Protein AF-A0A7Y6YIQ7-F1 (afdb_monomer_lite)

pLDDT: mean 90.59, std 9.63, range [43.91, 98.5]

Foldseek 3Di:
DDDPVRVVVVVVVVVVVVVLVVLLVVLVVLLVVLLVLLVVLQVQLVVLQVPDDPPDDPVSNVVSNVSSVVSNVRSVVSNVSSVVSVVSNVVSVVVVVVVVVD

Sequence (102 aa):
MMTFSEYCERELVLKQGVIRASALSSFASQARMYGDKSKQAFQNGMQVLEKRRSTDDIEVRLQRIEDSIDAILRGLAHQRDQIGSNVALNFVGHSLSNKKQN

Secondary structure (DSSP, 8-state):
---HHHHHHHHHHHHHHHHHHHHHHHHHHHHHHHHHHHHHHHHHHHHHHHT--TT--HHHHHHHHHHHHHHHHHHHHHHHHHHHHHHHHHHHHHHHHHTS--

Radius of gyration: 23.47 Å; chains: 1; bounding box: 48×23×73 Å

Structure (mmCIF, N/CA/C/O backbone):
data_AF-A0A7Y6YIQ7-F1
#
_entry.id   AF-A0A7Y6YIQ7-F1
#
loop_
_atom_site.group_PDB
_atom_site.id
_atom_site.type_symbol
_atom_site.label_atom_id
_atom_site.label_alt_id
_atom_site.label_comp_id
_atom_site.label_asym_id
_atom_site.label_entity_id
_atom_site.label_seq_id
_atom_site.pdbx_PDB_ins_code
_atom_site.Cartn_x
_atom_site.Cartn_y
_atom_site.Cartn_z
_atom_site.occupancy
_atom_site.B_iso_or_equiv
_atom_site.auth_seq_id
_atom_site.auth_comp_id
_atom_site.auth_asym_id
_atom_site.auth_atom_id
_atom_site.pdbx_PDB_model_num
ATOM 1 N N . MET A 1 1 ? 24.062 16.579 -44.495 1.00 77.50 1 MET A N 1
ATOM 2 C CA . MET A 1 1 ? 22.881 15.716 -44.715 1.00 77.50 1 MET A CA 1
ATOM 3 C C . MET A 1 1 ? 23.120 14.460 -43.895 1.00 77.50 1 MET A C 1
ATOM 5 O O . MET A 1 1 ? 24.235 13.966 -43.952 1.00 77.50 1 MET A O 1
ATOM 9 N N . MET A 1 2 ? 22.163 14.030 -43.076 1.00 87.12 2 MET A N 1
ATOM 10 C CA . MET A 1 2 ? 22.323 12.838 -42.231 1.00 87.12 2 MET A CA 1
ATOM 11 C C . MET A 1 2 ? 22.129 11.575 -43.080 1.00 87.12 2 MET A C 1
ATOM 13 O O . MET A 1 2 ? 21.284 11.570 -43.977 1.00 87.12 2 MET A O 1
ATOM 17 N N . THR A 1 3 ? 22.908 10.528 -42.821 1.00 94.44 3 THR A N 1
ATOM 18 C CA . THR A 1 3 ? 22.752 9.224 -43.475 1.00 94.44 3 THR A CA 1
ATOM 19 C C . THR A 1 3 ? 21.518 8.490 -42.944 1.00 94.44 3 THR A C 1
ATOM 21 O O . THR A 1 3 ? 21.023 8.766 -41.851 1.00 94.44 3 THR A O 1
ATOM 24 N N . PHE A 1 4 ? 21.018 7.513 -43.703 1.00 89.25 4 PHE A N 1
ATOM 25 C CA . PHE A 1 4 ? 19.906 6.672 -43.251 1.00 89.25 4 PHE A CA 1
ATOM 26 C C . PHE A 1 4 ? 20.233 5.919 -41.947 1.00 89.25 4 PHE A C 1
ATOM 28 O O . PHE A 1 4 ? 19.376 5.804 -41.076 1.00 89.25 4 PHE A O 1
ATOM 35 N N . SER A 1 5 ? 21.486 5.481 -41.773 1.00 90.19 5 SER A N 1
ATOM 36 C CA . SER A 1 5 ? 21.944 4.817 -40.544 1.00 90.19 5 SER A CA 1
ATOM 37 C C . SER A 1 5 ? 21.858 5.743 -39.330 1.00 90.19 5 SER A C 1
ATOM 39 O O . SER A 1 5 ? 21.254 5.390 -38.320 1.00 90.19 5 SER A O 1
ATOM 41 N N . GLU A 1 6 ? 22.390 6.962 -39.450 1.00 89.69 6 GLU A N 1
ATOM 42 C CA . GLU A 1 6 ? 22.339 7.975 -38.387 1.00 89.69 6 GLU A CA 1
ATOM 43 C C . GLU A 1 6 ? 20.893 8.379 -38.047 1.00 89.69 6 GLU A C 1
ATOM 45 O O . GLU A 1 6 ? 20.563 8.620 -36.884 1.00 89.69 6 GLU A O 1
ATOM 50 N N . TYR A 1 7 ? 20.000 8.412 -39.044 1.00 88.88 7 TYR A N 1
ATOM 51 C CA . TYR A 1 7 ? 18.571 8.637 -38.821 1.00 88.88 7 TYR A CA 1
ATOM 52 C C . TYR A 1 7 ? 17.941 7.509 -37.987 1.00 88.88 7 TYR A C 1
ATOM 54 O O . TYR A 1 7 ? 17.264 7.786 -36.993 1.00 88.88 7 TYR A O 1
ATOM 62 N N . CYS A 1 8 ? 18.197 6.244 -38.339 1.00 88.56 8 CYS A N 1
ATOM 63 C CA . CYS A 1 8 ? 17.693 5.092 -37.588 1.00 88.56 8 CYS A CA 1
ATOM 64 C C . CYS A 1 8 ? 18.211 5.060 -36.141 1.00 88.56 8 CYS A C 1
ATOM 66 O O . CYS A 1 8 ? 17.440 4.786 -35.218 1.00 88.56 8 CYS A O 1
ATOM 68 N N . GLU A 1 9 ? 19.490 5.373 -35.919 1.00 88.25 9 GLU A N 1
ATOM 69 C CA . GLU A 1 9 ? 20.073 5.458 -34.575 1.00 88.25 9 GLU A CA 1
ATOM 70 C C . GLU A 1 9 ? 19.420 6.562 -33.740 1.00 88.25 9 GLU A C 1
ATOM 72 O O . GLU A 1 9 ? 19.037 6.336 -32.586 1.00 88.25 9 GLU A O 1
ATOM 77 N N . ARG A 1 10 ? 19.219 7.744 -34.332 1.00 85.94 10 ARG A N 1
ATOM 78 C CA . ARG A 1 10 ? 18.550 8.869 -33.672 1.00 85.94 10 ARG A CA 1
ATOM 79 C C . ARG A 1 10 ? 17.120 8.520 -33.263 1.00 85.94 10 ARG A C 1
ATOM 81 O O . ARG A 1 10 ? 16.741 8.778 -32.118 1.00 85.94 10 ARG A O 1
ATOM 88 N N . GLU A 1 11 ? 16.343 7.913 -34.157 1.00 87.56 11 GLU A N 1
ATOM 89 C CA . GLU A 1 11 ? 14.975 7.461 -33.865 1.00 87.56 11 GLU A CA 1
ATOM 90 C C . GLU A 1 11 ? 14.945 6.439 -32.721 1.00 87.56 11 GLU A C 1
ATOM 92 O O . GLU A 1 11 ? 14.115 6.521 -31.811 1.00 87.56 11 GLU A O 1
ATOM 97 N N . LEU A 1 12 ? 15.899 5.506 -32.699 1.00 81.81 12 LEU A N 1
ATOM 98 C CA . LEU A 1 12 ? 16.004 4.501 -31.645 1.00 81.81 12 LEU A CA 1
ATOM 99 C C . LEU A 1 12 ? 16.338 5.126 -30.281 1.00 81.81 12 LEU A C 1
ATOM 101 O O . LEU A 1 12 ? 15.756 4.740 -29.261 1.00 81.81 12 LEU A O 1
ATOM 105 N N . VAL A 1 13 ? 17.223 6.127 -30.242 1.00 84.38 13 VAL A N 1
ATOM 106 C CA . VAL A 1 13 ? 17.526 6.884 -29.017 1.00 84.38 13 VAL A CA 1
ATOM 107 C C . VAL A 1 13 ? 16.301 7.652 -28.523 1.00 84.38 13 VAL A C 1
ATOM 109 O O . VAL A 1 13 ? 15.994 7.577 -27.329 1.00 84.38 13 VAL A O 1
ATOM 112 N N . LEU A 1 14 ? 15.585 8.338 -29.417 1.00 83.81 14 LEU A N 1
ATOM 113 C CA . LEU A 1 14 ? 14.375 9.092 -29.081 1.00 83.81 14 LEU A CA 1
ATOM 114 C C . LEU A 1 14 ? 13.284 8.174 -28.523 1.00 83.81 14 LEU A C 1
ATOM 116 O O . LEU A 1 14 ? 12.760 8.433 -27.437 1.00 83.81 14 LEU A O 1
ATOM 120 N N . LYS A 1 15 ? 13.010 7.050 -29.195 1.00 84.31 15 LYS A N 1
ATOM 121 C CA . LYS A 1 15 ? 12.025 6.057 -28.745 1.00 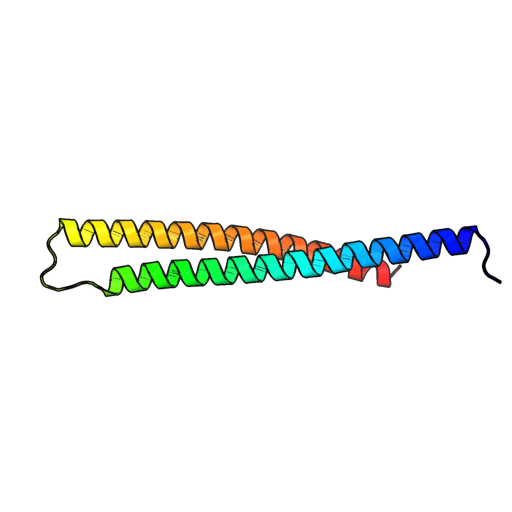84.31 15 LYS A CA 1
ATOM 122 C C . LYS A 1 15 ? 12.364 5.508 -27.359 1.00 84.31 15 LYS A C 1
ATOM 124 O O . LYS A 1 15 ? 11.491 5.422 -26.497 1.00 84.31 15 LYS A O 1
ATOM 129 N N . GLN A 1 16 ? 13.633 5.183 -27.105 1.00 82.12 16 GLN A N 1
ATOM 130 C CA . GLN A 1 16 ? 14.074 4.747 -25.777 1.00 82.12 16 GLN A CA 1
ATOM 131 C C . GLN A 1 16 ? 13.923 5.846 -24.715 1.00 82.12 16 GLN A C 1
ATOM 133 O O . GLN A 1 16 ? 13.572 5.540 -23.576 1.00 82.12 16 GLN A O 1
ATOM 138 N N . GLY A 1 17 ? 14.178 7.109 -25.068 1.00 83.69 17 GLY A N 1
ATOM 139 C CA . GLY A 1 17 ? 13.975 8.256 -24.182 1.00 83.69 17 GLY A CA 1
ATOM 140 C C . GLY A 1 17 ? 12.515 8.410 -23.757 1.00 83.69 17 GLY A C 1
ATOM 141 O O . GLY A 1 17 ? 12.239 8.526 -22.564 1.00 83.69 17 GLY A O 1
ATOM 142 N N . VAL A 1 18 ? 11.584 8.315 -24.713 1.00 85.75 18 VAL A N 1
ATOM 143 C CA . VAL A 1 18 ? 10.136 8.365 -24.449 1.00 85.75 18 VAL A CA 1
ATOM 144 C C . VAL A 1 18 ? 9.706 7.231 -23.518 1.00 85.75 18 VAL A C 1
ATOM 146 O O . VAL A 1 18 ? 9.062 7.499 -22.507 1.00 85.75 18 VAL A O 1
ATOM 149 N N . ILE A 1 19 ? 10.128 5.989 -23.793 1.00 85.44 19 ILE A N 1
ATOM 150 C CA . ILE A 1 19 ? 9.777 4.814 -22.971 1.00 85.44 19 ILE A CA 1
ATOM 151 C C . ILE A 1 19 ? 10.259 4.975 -21.521 1.00 85.44 19 ILE A C 1
ATOM 153 O O . ILE A 1 19 ? 9.538 4.657 -20.573 1.00 85.44 19 ILE A O 1
ATOM 157 N N . ARG A 1 20 ? 11.478 5.484 -21.317 1.00 84.88 20 ARG A N 1
ATOM 158 C CA . ARG A 1 20 ? 12.020 5.692 -19.966 1.00 84.88 20 ARG A CA 1
ATOM 159 C C . ARG A 1 20 ? 11.331 6.842 -19.241 1.00 84.88 20 ARG A C 1
ATOM 161 O O . ARG A 1 20 ? 11.047 6.713 -18.056 1.00 84.88 20 ARG A O 1
ATOM 168 N N . ALA A 1 21 ? 11.038 7.943 -19.932 1.00 87.50 21 ALA A N 1
ATOM 169 C CA . ALA A 1 21 ? 10.307 9.066 -19.351 1.00 87.5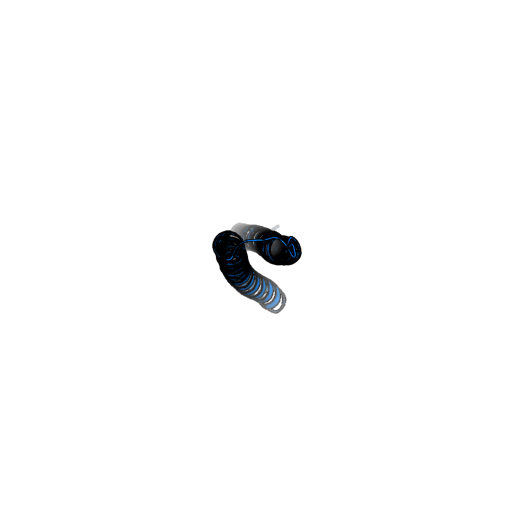0 21 ALA A CA 1
ATOM 170 C C . ALA A 1 21 ? 8.887 8.656 -18.925 1.00 87.50 21 ALA A C 1
ATOM 172 O O . ALA A 1 21 ? 8.458 8.984 -17.817 1.00 87.50 21 ALA A O 1
ATOM 173 N N . SER A 1 22 ? 8.185 7.872 -19.753 1.00 87.31 22 SER A N 1
ATOM 174 C CA . SER A 1 22 ? 6.866 7.341 -19.398 1.00 87.31 22 SER A CA 1
ATOM 175 C C . SER A 1 22 ? 6.936 6.362 -18.226 1.00 87.31 22 SER A C 1
ATOM 177 O O . SER A 1 22 ? 6.088 6.421 -17.338 1.00 87.31 22 SER A O 1
ATOM 179 N N . ALA A 1 23 ? 7.960 5.502 -18.174 1.00 89.44 23 ALA A N 1
ATOM 180 C CA . ALA A 1 23 ? 8.171 4.594 -17.048 1.00 89.44 23 ALA A CA 1
ATOM 181 C C . ALA A 1 23 ? 8.451 5.364 -15.745 1.00 89.44 23 ALA A C 1
ATOM 183 O O . ALA A 1 23 ? 7.836 5.076 -14.722 1.00 89.44 23 ALA A O 1
ATOM 184 N N . LEU A 1 24 ? 9.305 6.394 -15.794 1.00 89.69 24 LEU A N 1
ATOM 185 C CA . LEU A 1 24 ? 9.605 7.257 -14.650 1.00 89.69 24 LEU A CA 1
ATOM 186 C C . LEU A 1 24 ? 8.337 7.927 -14.107 1.00 89.69 24 LEU A C 1
ATOM 188 O O . LEU A 1 24 ? 8.068 7.863 -12.910 1.00 89.69 24 LEU A O 1
ATOM 192 N N . SER A 1 25 ? 7.541 8.533 -14.991 1.00 90.31 25 SER A N 1
ATOM 193 C CA . SER A 1 25 ? 6.282 9.180 -14.613 1.00 90.31 25 SER A CA 1
ATOM 194 C C . SER A 1 25 ? 5.277 8.183 -14.024 1.00 90.31 25 SER A C 1
ATOM 196 O O . SER A 1 25 ? 4.656 8.468 -13.000 1.00 90.31 25 SER A O 1
ATOM 198 N N . SER A 1 26 ? 5.171 6.990 -14.616 1.00 92.69 26 SER A N 1
ATOM 199 C CA . SER A 1 26 ? 4.253 5.943 -14.155 1.00 92.69 26 SER A CA 1
ATOM 200 C C . SER A 1 26 ? 4.619 5.446 -12.758 1.00 92.69 26 SER A C 1
ATOM 202 O O . SER A 1 26 ? 3.768 5.437 -11.871 1.00 92.69 26 SER A O 1
ATOM 204 N N . PHE A 1 27 ? 5.890 5.105 -12.522 1.00 92.56 27 PHE A N 1
ATOM 205 C CA . PHE A 1 27 ? 6.340 4.645 -11.208 1.00 92.56 27 PHE A CA 1
ATOM 206 C C . PHE A 1 27 ? 6.288 5.753 -10.152 1.00 92.56 27 PHE A C 1
ATOM 208 O O . PHE A 1 27 ? 5.937 5.475 -9.008 1.00 92.56 27 PHE A O 1
ATOM 215 N N . ALA A 1 28 ? 6.539 7.014 -10.525 1.00 92.62 28 ALA A N 1
ATOM 216 C CA . ALA A 1 28 ? 6.352 8.155 -9.626 1.00 92.62 28 ALA A CA 1
ATOM 217 C C . ALA A 1 28 ? 4.884 8.301 -9.198 1.00 92.62 28 ALA A C 1
ATOM 219 O O . ALA A 1 28 ? 4.585 8.473 -8.014 1.00 92.62 28 ALA A O 1
ATOM 220 N N . SER A 1 29 ? 3.964 8.205 -10.162 1.00 96.19 29 SER A N 1
ATOM 221 C CA . SER A 1 29 ? 2.524 8.267 -9.914 1.00 96.19 29 SER A CA 1
ATOM 222 C C . SER A 1 29 ? 2.059 7.112 -9.024 1.00 96.19 29 SER A C 1
ATOM 224 O O . SER A 1 29 ? 1.366 7.345 -8.034 1.00 96.19 29 SER A O 1
ATOM 226 N N . GLN A 1 30 ? 2.506 5.886 -9.310 1.00 96.25 30 GLN A N 1
ATOM 227 C CA . GLN A 1 30 ? 2.200 4.708 -8.500 1.00 96.25 30 GLN A CA 1
ATOM 228 C C . GLN A 1 30 ? 2.743 4.840 -7.075 1.00 96.25 30 GLN A C 1
ATOM 230 O O . GLN A 1 30 ? 1.984 4.659 -6.125 1.00 96.25 30 GLN A O 1
ATOM 235 N N . ALA A 1 31 ? 4.011 5.225 -6.906 1.00 94.06 31 ALA A N 1
ATOM 236 C CA . ALA A 1 31 ? 4.614 5.419 -5.590 1.00 94.06 31 ALA A CA 1
ATOM 237 C C . ALA A 1 31 ? 3.827 6.434 -4.752 1.00 94.06 31 ALA A C 1
ATOM 239 O O . ALA A 1 31 ? 3.555 6.195 -3.574 1.00 94.06 31 ALA A O 1
ATOM 240 N N . ARG A 1 32 ? 3.403 7.544 -5.368 1.00 96.81 32 ARG A N 1
ATOM 241 C CA . ARG A 1 32 ? 2.559 8.537 -4.702 1.00 96.81 32 ARG A CA 1
ATOM 242 C C . ARG A 1 32 ? 1.194 7.961 -4.331 1.00 96.81 32 ARG A C 1
ATOM 244 O O . ARG A 1 32 ? 0.814 8.032 -3.169 1.00 96.81 32 ARG A O 1
ATOM 251 N N . MET A 1 33 ? 0.491 7.358 -5.289 1.00 98.19 33 MET A N 1
ATOM 252 C CA . MET A 1 33 ? -0.837 6.777 -5.072 1.00 98.19 33 MET A CA 1
ATOM 253 C C . MET A 1 33 ? -0.824 5.748 -3.935 1.00 98.19 33 MET A C 1
ATOM 255 O O . MET A 1 33 ? -1.695 5.773 -3.069 1.00 98.19 33 MET A O 1
ATOM 259 N N . TYR A 1 34 ? 0.147 4.834 -3.931 1.00 98.25 34 TYR A N 1
ATOM 260 C CA . TYR A 1 34 ? 0.266 3.819 -2.889 1.00 98.25 34 TYR A CA 1
ATOM 261 C C . TYR A 1 34 ? 0.647 4.426 -1.534 1.00 98.25 34 TYR A C 1
ATOM 263 O O . TYR A 1 34 ? 0.092 4.016 -0.517 1.00 98.25 34 TYR A O 1
ATOM 271 N N . GLY A 1 35 ? 1.503 5.451 -1.512 1.00 97.81 35 GLY A N 1
ATOM 272 C CA . GLY A 1 35 ? 1.792 6.210 -0.294 1.00 97.81 35 GLY A CA 1
ATOM 273 C C . GLY A 1 35 ? 0.552 6.894 0.288 1.00 97.81 35 GLY A C 1
ATOM 274 O O . GLY A 1 35 ? 0.294 6.786 1.486 1.00 97.81 35 GLY A O 1
ATOM 275 N N . ASP A 1 36 ? -0.261 7.530 -0.559 1.00 98.44 36 ASP A N 1
ATOM 276 C CA . ASP A 1 36 ? -1.507 8.186 -0.148 1.00 98.44 36 ASP A CA 1
ATOM 277 C C . ASP A 1 36 ? -2.525 7.166 0.392 1.00 98.44 36 ASP A C 1
ATOM 279 O O . ASP A 1 36 ? -3.106 7.378 1.459 1.00 98.44 36 ASP A O 1
ATOM 283 N N . LYS A 1 37 ? -2.684 6.014 -0.279 1.00 98.38 37 LYS A N 1
ATOM 284 C CA . LYS A 1 37 ? -3.536 4.909 0.199 1.00 98.38 37 LYS A CA 1
ATOM 285 C C . LYS A 1 37 ? -3.048 4.333 1.528 1.00 98.38 37 LYS A C 1
ATOM 287 O O . LYS A 1 37 ? -3.859 4.064 2.410 1.00 98.38 37 LYS A O 1
ATOM 292 N N . SER A 1 38 ? -1.735 4.162 1.683 1.00 98.25 38 SER A N 1
ATOM 293 C CA . SER A 1 38 ? -1.127 3.684 2.926 1.00 98.25 38 SER A CA 1
ATOM 294 C C . SER A 1 38 ? -1.432 4.638 4.080 1.00 98.25 38 SER A C 1
ATOM 296 O O . SER A 1 38 ? -1.976 4.226 5.106 1.00 98.25 38 SER A O 1
ATOM 298 N N . LYS A 1 39 ? -1.197 5.939 3.870 1.00 98.44 39 LYS A N 1
ATOM 299 C CA . LYS A 1 39 ? -1.510 6.988 4.845 1.00 98.44 39 LYS A CA 1
ATOM 300 C C . LYS A 1 39 ? -2.990 6.990 5.222 1.00 98.44 39 LYS A C 1
ATOM 302 O O . LYS A 1 39 ? -3.307 7.048 6.407 1.00 98.44 39 LYS A O 1
ATOM 307 N N . GLN A 1 40 ? -3.885 6.912 4.238 1.00 98.38 40 GLN A N 1
ATOM 308 C CA . GLN A 1 40 ? -5.326 6.880 4.480 1.00 98.38 40 GLN A CA 1
ATOM 309 C C . GLN A 1 40 ? -5.730 5.660 5.318 1.00 98.38 40 GLN A C 1
ATOM 311 O O . GLN A 1 40 ? -6.492 5.798 6.271 1.00 98.38 40 GLN A O 1
ATOM 316 N N . ALA A 1 41 ? -5.201 4.476 5.002 1.00 98.25 41 ALA A N 1
ATOM 317 C CA . ALA A 1 41 ? -5.489 3.258 5.751 1.00 98.25 41 ALA A CA 1
ATOM 318 C C . ALA A 1 41 ? -5.026 3.364 7.215 1.00 98.25 41 ALA A C 1
ATOM 320 O O . ALA A 1 41 ? -5.799 3.060 8.123 1.00 98.25 41 ALA A O 1
ATOM 321 N N . PHE A 1 42 ? -3.823 3.892 7.465 1.00 98.12 42 PHE A N 1
ATOM 322 C CA . PHE A 1 42 ? -3.349 4.131 8.832 1.00 98.12 42 PHE A CA 1
ATOM 323 C C . PHE A 1 42 ? -4.212 5.145 9.585 1.00 98.12 42 PHE A C 1
ATOM 325 O O . PHE A 1 42 ? -4.579 4.902 10.733 1.00 98.12 42 PHE A O 1
ATOM 332 N N . GLN A 1 43 ? -4.594 6.249 8.938 1.00 97.88 43 GLN A N 1
ATOM 333 C CA . GLN A 1 43 ? -5.486 7.243 9.538 1.00 97.88 43 GLN A CA 1
ATOM 334 C C . GLN A 1 43 ? -6.850 6.644 9.890 1.00 97.88 43 GLN A C 1
ATOM 336 O O . GLN A 1 43 ? -7.361 6.903 10.976 1.00 97.88 43 GLN A O 1
ATOM 341 N N . ASN A 1 44 ? -7.412 5.804 9.019 1.00 96.12 44 ASN A N 1
ATOM 342 C CA . ASN A 1 44 ? -8.658 5.098 9.299 1.00 96.12 44 ASN A CA 1
ATOM 343 C C . ASN A 1 44 ? -8.507 4.174 10.515 1.00 96.12 44 ASN A C 1
ATOM 345 O O . ASN A 1 44 ? -9.342 4.220 11.414 1.00 96.12 44 ASN A O 1
ATOM 349 N N . GLY A 1 45 ? -7.426 3.389 10.583 1.00 95.56 45 GLY A N 1
ATOM 350 C CA . GLY A 1 45 ? -7.148 2.508 11.722 1.00 95.56 45 GLY A CA 1
ATOM 351 C C . GLY A 1 45 ? -7.000 3.266 13.045 1.00 95.56 45 GLY A C 1
ATOM 352 O O . GLY A 1 45 ? -7.528 2.822 14.067 1.00 95.56 45 GLY A O 1
ATOM 353 N N . MET A 1 46 ? -6.350 4.435 13.025 1.00 95.94 46 MET A N 1
ATOM 354 C CA . MET A 1 46 ? -6.238 5.323 14.189 1.00 95.94 46 MET A CA 1
ATOM 355 C C . MET A 1 46 ? -7.596 5.894 14.601 1.00 95.94 46 MET A C 1
ATOM 357 O O . MET A 1 46 ? -7.978 5.770 15.760 1.00 95.94 46 MET A O 1
ATOM 361 N N . GLN A 1 47 ? -8.362 6.446 13.656 1.00 95.81 47 GLN A N 1
ATOM 362 C CA . GLN A 1 47 ? -9.695 6.991 13.932 1.00 95.81 47 GLN A CA 1
ATOM 363 C C . GLN A 1 47 ? -10.640 5.932 14.499 1.00 95.81 47 GLN A C 1
ATOM 365 O O . GLN A 1 47 ? -11.454 6.223 15.373 1.00 95.81 47 GLN A O 1
ATOM 370 N N . VAL A 1 48 ? -10.553 4.700 13.995 1.00 94.12 48 VAL A N 1
ATOM 371 C CA . VAL A 1 48 ? -11.318 3.568 14.514 1.00 94.12 48 VAL A CA 1
ATOM 372 C C . VAL A 1 48 ? -10.971 3.343 15.983 1.00 94.12 48 VAL A C 1
ATOM 374 O O . VAL A 1 48 ? -11.894 3.339 16.790 1.00 94.12 48 VAL A O 1
ATOM 377 N N . LEU A 1 49 ? -9.687 3.272 16.361 1.00 92.44 49 LEU A N 1
ATOM 378 C CA . LEU A 1 49 ? -9.260 3.133 17.765 1.00 92.44 49 LEU A CA 1
ATOM 379 C C . LEU A 1 49 ? -9.682 4.312 18.652 1.00 92.44 49 LEU A C 1
ATOM 381 O O . LEU A 1 49 ? -10.115 4.101 19.787 1.00 92.44 49 LEU A O 1
ATOM 385 N N . GLU A 1 50 ? -9.578 5.538 18.142 1.00 93.31 50 GLU A N 1
ATOM 386 C CA . GLU A 1 50 ? -9.913 6.770 18.866 1.00 93.31 50 GLU A CA 1
ATOM 387 C C . GLU A 1 50 ? -11.405 6.884 19.191 1.00 93.31 50 GLU A C 1
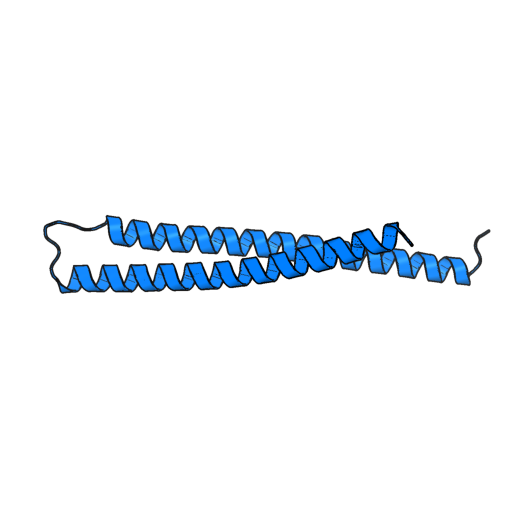ATOM 389 O O . GLU A 1 50 ? -11.768 7.492 20.196 1.00 93.31 50 GLU A O 1
ATOM 394 N N . LYS A 1 51 ? -12.285 6.231 18.420 1.00 91.06 51 LYS A N 1
ATOM 395 C CA . LYS A 1 51 ? -13.736 6.173 18.687 1.00 91.06 51 LYS A CA 1
ATOM 396 C C . LYS A 1 51 ? -14.113 5.363 19.936 1.00 91.06 51 LYS A C 1
ATOM 398 O O . LYS A 1 51 ? -15.297 5.099 20.151 1.00 91.06 51 LYS A O 1
ATOM 403 N N . ARG A 1 52 ? -13.143 4.960 20.760 1.00 87.38 52 ARG A N 1
ATOM 404 C CA . ARG A 1 52 ? -13.370 4.290 22.042 1.00 87.38 52 ARG A CA 1
ATOM 405 C C . ARG A 1 52 ? -14.299 5.098 22.943 1.00 87.38 52 ARG A C 1
ATOM 407 O O . ARG A 1 52 ? -14.032 6.258 23.241 1.00 87.38 52 ARG A O 1
ATOM 414 N N . ARG A 1 53 ? -15.335 4.440 23.463 1.00 88.81 53 ARG A N 1
ATOM 415 C CA . ARG A 1 53 ? -16.219 4.989 24.494 1.00 88.81 53 ARG A CA 1
ATOM 416 C C . ARG A 1 53 ? -16.036 4.228 25.799 1.00 88.81 53 ARG A C 1
ATOM 418 O O . ARG A 1 53 ? -15.699 3.045 25.813 1.00 88.81 53 ARG A O 1
ATOM 425 N N . SER A 1 54 ? -16.244 4.919 26.915 1.00 84.38 54 SER A N 1
ATOM 426 C CA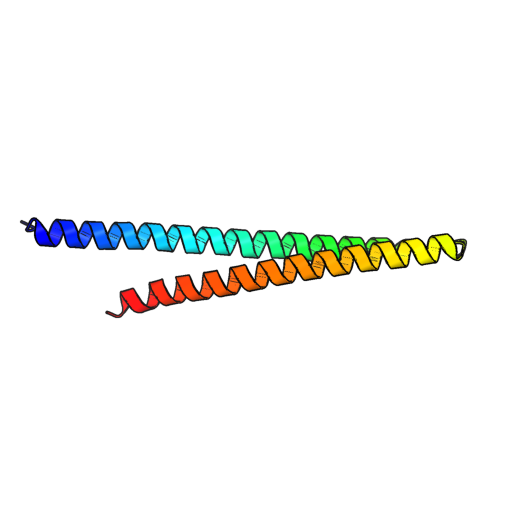 . SER A 1 54 ? -16.190 4.316 28.253 1.00 84.38 54 SER A CA 1
ATOM 427 C C . SER A 1 54 ? -17.300 3.287 28.486 1.00 84.38 54 SER A C 1
ATOM 429 O O . SER A 1 54 ? -17.139 2.415 29.330 1.00 84.38 54 SER A O 1
ATOM 431 N N . THR A 1 55 ? -18.391 3.373 27.723 1.00 91.06 55 THR A N 1
ATOM 432 C CA . THR A 1 55 ? -19.566 2.496 27.800 1.00 91.06 55 THR A CA 1
ATOM 433 C C . THR A 1 55 ? -19.536 1.338 26.801 1.00 91.06 55 THR A C 1
ATOM 435 O O . THR A 1 55 ? -20.544 0.655 26.654 1.00 91.06 55 THR A O 1
ATOM 438 N N . ASP A 1 56 ? -18.442 1.151 26.058 1.00 91.50 56 ASP A N 1
ATOM 439 C CA . ASP A 1 56 ? -18.348 0.045 25.104 1.00 91.50 56 ASP A CA 1
ATOM 440 C C . ASP A 1 56 ? -18.225 -1.289 25.839 1.00 91.50 56 ASP A C 1
ATOM 442 O O . ASP A 1 56 ? -17.337 -1.463 26.682 1.00 91.50 56 ASP A O 1
ATOM 446 N N . ASP A 1 57 ? -19.056 -2.249 25.442 1.00 94.62 57 ASP A N 1
ATOM 447 C CA . ASP A 1 57 ? -18.889 -3.641 25.838 1.00 94.62 57 ASP A CA 1
ATOM 448 C C . ASP A 1 57 ? -17.614 -4.250 25.218 1.00 94.62 57 ASP A C 1
ATOM 450 O O . ASP A 1 57 ? -17.033 -3.728 24.258 1.00 94.62 57 ASP A O 1
ATOM 454 N N . ILE A 1 58 ? -17.151 -5.362 25.781 1.00 94.75 58 ILE A N 1
ATOM 455 C CA . ILE A 1 58 ? -15.948 -6.088 25.377 1.00 94.75 58 ILE A CA 1
ATOM 456 C C . ILE A 1 58 ? -15.998 -6.458 23.893 1.00 94.75 58 ILE A C 1
ATOM 458 O O . ILE A 1 58 ? -15.001 -6.259 23.201 1.00 94.75 58 ILE A O 1
ATOM 462 N N . GLU A 1 59 ? -17.140 -6.920 23.387 1.00 95.81 59 GLU A N 1
ATOM 463 C CA . GLU A 1 59 ? -17.311 -7.294 21.976 1.00 95.81 59 GLU A CA 1
ATOM 464 C C . GLU A 1 59 ? -17.091 -6.096 21.042 1.00 95.81 59 GLU A C 1
ATOM 466 O O . GLU A 1 59 ? -16.322 -6.175 20.085 1.00 95.81 59 GLU A O 1
ATOM 471 N N . VAL A 1 60 ? -17.664 -4.936 21.379 1.00 95.19 60 VAL A N 1
ATOM 472 C CA . VAL A 1 60 ? -17.475 -3.683 20.625 1.00 95.19 60 VAL A CA 1
ATOM 473 C C . VAL A 1 60 ? -16.013 -3.236 20.659 1.00 95.19 60 VAL A C 1
ATOM 475 O O . VAL A 1 60 ? -15.466 -2.753 19.664 1.00 95.19 60 VAL A O 1
ATOM 478 N N . ARG A 1 61 ? -15.347 -3.401 21.808 1.00 94.62 61 ARG A N 1
ATOM 479 C CA . ARG A 1 61 ? -13.917 -3.099 21.943 1.00 94.62 61 ARG A CA 1
ATOM 480 C C . ARG A 1 61 ? -13.059 -4.033 21.092 1.00 94.62 61 ARG A C 1
ATOM 482 O O . ARG A 1 61 ? -12.093 -3.544 20.510 1.00 94.62 61 ARG A O 1
ATOM 489 N N . LEU A 1 62 ? -13.387 -5.324 21.043 1.00 96.25 62 LEU A N 1
ATOM 490 C CA . LEU A 1 62 ? -12.667 -6.321 20.255 1.00 96.25 62 LEU A CA 1
ATOM 491 C C . LEU A 1 62 ? -12.828 -6.052 18.757 1.00 96.25 62 LEU A C 1
ATOM 493 O O . LEU A 1 62 ? -11.818 -5.923 18.074 1.00 96.25 62 LEU A O 1
ATOM 497 N N . GLN A 1 63 ? -14.058 -5.829 18.284 1.00 95.75 63 GLN A N 1
ATOM 498 C CA . GLN A 1 63 ? -14.323 -5.511 16.877 1.00 95.75 63 GLN A CA 1
ATOM 499 C C . GLN A 1 63 ? -13.522 -4.290 16.414 1.00 95.75 63 GLN A C 1
ATOM 501 O O . GLN A 1 63 ? -12.882 -4.309 15.372 1.00 95.75 63 GLN A O 1
ATOM 506 N N . ARG A 1 64 ? -13.475 -3.231 17.228 1.00 95.38 64 ARG A N 1
ATOM 507 C CA . ARG A 1 64 ? -12.685 -2.033 16.914 1.00 95.38 64 ARG A CA 1
ATOM 508 C C . ARG A 1 64 ? -11.183 -2.320 16.806 1.00 95.38 64 ARG A C 1
ATOM 510 O O . ARG A 1 64 ? -10.494 -1.685 16.009 1.00 95.38 64 ARG A O 1
ATOM 517 N N . ILE A 1 65 ? -10.656 -3.217 17.640 1.00 95.50 65 ILE A N 1
ATOM 518 C CA . ILE A 1 65 ? -9.249 -3.629 17.567 1.00 95.50 65 ILE A CA 1
ATOM 519 C C . ILE A 1 65 ? -9.011 -4.410 16.273 1.00 95.50 65 ILE A C 1
ATOM 521 O O . ILE A 1 65 ? -8.055 -4.102 15.566 1.00 95.50 65 ILE A O 1
ATOM 525 N N . GLU A 1 66 ? -9.886 -5.358 15.936 1.00 97.31 66 GLU A N 1
ATOM 526 C CA . GLU A 1 66 ? -9.807 -6.129 14.690 1.00 97.31 66 GLU A CA 1
ATOM 527 C C . GLU A 1 66 ? -9.878 -5.222 13.453 1.00 97.31 66 GLU A C 1
ATOM 529 O O . GLU A 1 66 ? -9.006 -5.301 12.588 1.00 97.31 66 GLU A O 1
ATOM 534 N N . ASP A 1 67 ? -10.826 -4.284 13.419 1.00 97.25 67 ASP A N 1
ATOM 535 C CA . ASP A 1 67 ? -10.981 -3.302 12.340 1.00 97.25 67 ASP A CA 1
ATOM 536 C C . ASP A 1 67 ? -9.733 -2.416 12.190 1.00 97.25 67 ASP A C 1
ATOM 538 O O . ASP A 1 67 ? -9.302 -2.091 11.080 1.00 97.25 67 ASP A O 1
ATOM 542 N N . SER A 1 68 ? -9.123 -2.019 13.311 1.00 97.19 68 SER A N 1
ATOM 543 C CA . SER A 1 68 ? -7.887 -1.237 13.290 1.00 97.19 68 SER A CA 1
ATOM 544 C C . SER A 1 68 ? -6.701 -2.052 12.777 1.00 97.19 68 SER A C 1
ATOM 546 O O . SER A 1 68 ? -5.910 -1.547 11.979 1.00 97.19 68 SER A O 1
ATOM 548 N N . ILE A 1 69 ? -6.591 -3.322 13.180 1.00 97.81 69 ILE A N 1
ATOM 549 C CA . ILE A 1 69 ? -5.552 -4.233 12.691 1.00 97.81 69 ILE A CA 1
ATOM 550 C C . ILE A 1 69 ? -5.711 -4.461 11.183 1.00 97.81 69 ILE A C 1
ATOM 552 O O . ILE A 1 69 ? -4.718 -4.356 10.463 1.00 97.81 69 ILE A O 1
ATOM 556 N N . ASP A 1 70 ? -6.925 -4.696 10.678 1.00 98.25 70 ASP A N 1
ATOM 557 C CA . ASP A 1 70 ? -7.184 -4.812 9.233 1.00 98.25 70 ASP A CA 1
ATOM 558 C C . ASP A 1 70 ? -6.746 -3.541 8.487 1.00 98.25 70 ASP A C 1
ATOM 560 O O . ASP A 1 70 ? -6.012 -3.610 7.496 1.00 98.25 70 ASP A O 1
ATOM 564 N N . ALA A 1 71 ? -7.100 -2.360 9.003 1.00 98.12 71 ALA A N 1
ATOM 565 C CA . ALA A 1 71 ? -6.682 -1.090 8.418 1.00 98.12 71 ALA A CA 1
ATOM 566 C C . ALA A 1 71 ? -5.149 -0.915 8.410 1.00 98.12 71 ALA A C 1
ATOM 568 O O . ALA A 1 71 ? -4.581 -0.479 7.404 1.00 98.12 71 ALA A O 1
ATOM 569 N N . ILE A 1 72 ? -4.460 -1.304 9.489 1.00 97.62 72 ILE A N 1
ATOM 570 C CA . ILE A 1 72 ? -2.992 -1.282 9.572 1.00 97.62 72 ILE A CA 1
ATOM 571 C C . ILE A 1 72 ? -2.374 -2.242 8.551 1.00 97.62 72 ILE A C 1
ATOM 573 O O . ILE A 1 72 ? -1.467 -1.849 7.817 1.00 97.62 72 ILE A O 1
ATOM 577 N N . LEU A 1 73 ? -2.869 -3.478 8.451 1.00 98.31 73 LEU A N 1
ATOM 578 C CA . LEU A 1 73 ? -2.354 -4.475 7.508 1.00 98.31 73 LEU A CA 1
ATOM 579 C C . LEU A 1 73 ? -2.528 -4.021 6.052 1.00 98.31 73 LEU A C 1
ATOM 581 O O . LEU A 1 73 ? -1.602 -4.157 5.249 1.00 98.31 73 LEU A O 1
ATOM 585 N N . ARG A 1 74 ? -3.664 -3.398 5.715 1.00 98.31 74 ARG A N 1
ATOM 586 C CA . ARG A 1 74 ? -3.874 -2.776 4.396 1.00 98.31 74 ARG A CA 1
ATOM 587 C C . ARG A 1 74 ? -2.922 -1.611 4.152 1.00 98.31 74 ARG A C 1
ATOM 589 O O . ARG A 1 74 ? -2.362 -1.493 3.062 1.00 98.31 74 ARG A O 1
ATOM 596 N N . GLY A 1 75 ? -2.697 -0.774 5.165 1.00 98.50 75 GLY A N 1
ATOM 597 C CA . GLY A 1 75 ? -1.727 0.314 5.091 1.00 98.50 75 GLY A CA 1
ATOM 598 C C . GLY A 1 75 ? -0.309 -0.187 4.813 1.00 98.50 75 GLY A C 1
ATOM 599 O O . GLY A 1 75 ? 0.376 0.372 3.954 1.00 98.50 75 GLY A O 1
ATOM 600 N N . LEU A 1 76 ? 0.104 -1.281 5.460 1.00 98.38 76 LEU A N 1
ATOM 601 C CA . LEU A 1 76 ? 1.398 -1.933 5.233 1.00 98.38 76 LEU A CA 1
ATOM 602 C C . LEU A 1 76 ? 1.503 -2.553 3.834 1.00 98.38 76 LEU A C 1
ATOM 604 O O . LEU A 1 76 ? 2.545 -2.435 3.190 1.00 98.38 76 LEU A O 1
ATOM 608 N N . ALA A 1 77 ? 0.431 -3.169 3.330 1.00 98.38 77 ALA A N 1
ATOM 609 C CA . ALA A 1 77 ? 0.397 -3.691 1.964 1.00 98.38 77 ALA A CA 1
ATOM 610 C C . ALA A 1 77 ? 0.612 -2.569 0.932 1.00 98.38 77 ALA A C 1
ATOM 612 O O . ALA A 1 77 ? 1.478 -2.676 0.066 1.00 98.38 77 ALA A O 1
ATOM 613 N N . HIS A 1 78 ? -0.085 -1.439 1.084 1.00 98.38 78 HIS A N 1
ATOM 614 C CA . HIS A 1 78 ? 0.130 -0.270 0.229 1.00 98.38 78 HIS A CA 1
ATOM 615 C C . HIS A 1 78 ? 1.530 0.333 0.384 1.00 98.38 78 HIS A C 1
ATOM 617 O O . HIS A 1 78 ? 2.133 0.749 -0.602 1.00 98.38 78 HIS A O 1
ATOM 623 N N . GLN A 1 79 ? 2.093 0.341 1.593 1.00 98.06 79 GLN A N 1
ATOM 624 C CA . GLN A 1 79 ? 3.467 0.792 1.805 1.00 98.06 79 GLN A CA 1
ATOM 625 C C . GLN A 1 79 ? 4.474 -0.098 1.061 1.00 98.06 79 GLN A C 1
ATOM 627 O O . GLN A 1 79 ? 5.424 0.405 0.459 1.00 98.06 79 GLN A O 1
ATOM 632 N N . ARG A 1 80 ? 4.254 -1.417 1.040 1.00 97.88 80 ARG A N 1
ATOM 633 C CA . ARG A 1 80 ? 5.066 -2.351 0.251 1.00 97.88 80 ARG A CA 1
ATOM 634 C C . ARG A 1 80 ? 4.986 -2.047 -1.249 1.00 97.88 80 ARG A C 1
ATOM 636 O O . ARG A 1 80 ? 6.029 -2.002 -1.902 1.00 97.88 80 ARG A O 1
ATOM 643 N N . ASP A 1 81 ? 3.793 -1.788 -1.780 1.00 97.31 81 ASP A N 1
ATOM 644 C CA . ASP A 1 81 ? 3.605 -1.422 -3.194 1.00 97.31 81 ASP A CA 1
ATOM 645 C C . ASP A 1 81 ? 4.294 -0.089 -3.541 1.00 97.31 81 ASP A C 1
ATOM 647 O O . ASP A 1 81 ? 4.931 0.052 -4.593 1.00 97.31 81 ASP A O 1
ATOM 651 N N . GLN A 1 82 ? 4.234 0.886 -2.626 1.00 97.56 82 GLN A N 1
ATOM 652 C CA . GLN A 1 82 ? 4.958 2.151 -2.740 1.00 97.56 82 GLN A CA 1
ATOM 653 C C . GLN A 1 82 ? 6.473 1.927 -2.804 1.00 97.56 82 GLN A C 1
ATOM 655 O O . GLN A 1 82 ? 7.139 2.515 -3.658 1.00 97.56 82 GLN A O 1
ATOM 660 N N . ILE A 1 83 ? 7.030 1.087 -1.925 1.00 95.75 83 ILE A N 1
ATOM 661 C CA . ILE A 1 83 ? 8.463 0.759 -1.923 1.00 95.75 83 ILE A CA 1
ATOM 662 C C . ILE A 1 83 ? 8.859 0.120 -3.256 1.00 95.75 83 ILE A C 1
ATOM 664 O O . ILE A 1 83 ? 9.840 0.551 -3.860 1.00 95.75 83 ILE A O 1
ATOM 668 N N . GLY A 1 84 ? 8.078 -0.843 -3.754 1.00 94.81 84 GLY A N 1
ATOM 669 C CA . GLY A 1 84 ? 8.320 -1.458 -5.063 1.00 94.81 84 GLY A CA 1
ATOM 670 C C . GLY A 1 84 ? 8.338 -0.430 -6.198 1.00 94.81 84 GLY A C 1
ATOM 671 O O . GLY A 1 84 ? 9.253 -0.424 -7.023 1.00 94.81 84 GLY A O 1
ATOM 672 N N . SER A 1 85 ? 7.385 0.504 -6.184 1.00 93.75 85 SER A N 1
ATOM 673 C CA . SER A 1 85 ? 7.306 1.593 -7.164 1.00 93.75 85 SER A CA 1
ATOM 674 C C . SER A 1 85 ? 8.504 2.551 -7.068 1.00 93.75 85 SER A C 1
ATOM 676 O O . SER A 1 85 ? 9.061 2.943 -8.090 1.00 93.75 85 SER A O 1
ATOM 678 N N . ASN A 1 86 ? 8.964 2.882 -5.856 1.00 93.38 86 ASN A N 1
ATOM 679 C CA . ASN A 1 86 ? 10.157 3.709 -5.640 1.00 93.38 86 ASN A CA 1
ATOM 680 C C . ASN A 1 86 ? 11.445 3.021 -6.113 1.00 93.38 86 ASN A C 1
ATOM 682 O O . ASN A 1 86 ? 12.305 3.668 -6.707 1.00 93.38 86 ASN A O 1
ATOM 686 N N . VAL A 1 87 ? 11.581 1.712 -5.888 1.00 94.56 87 VAL A N 1
ATOM 687 C CA . VAL A 1 87 ? 12.722 0.936 -6.398 1.00 94.56 87 VAL A CA 1
ATOM 688 C C . VAL A 1 87 ? 12.742 0.959 -7.929 1.00 94.56 87 VAL A C 1
ATOM 690 O O . VAL A 1 87 ? 13.785 1.240 -8.521 1.00 94.56 87 VAL A O 1
ATOM 693 N N . ALA A 1 88 ? 11.593 0.742 -8.577 1.00 90.62 88 ALA A N 1
ATOM 694 C CA . ALA A 1 88 ? 11.476 0.815 -10.032 1.00 90.62 88 ALA A CA 1
ATOM 695 C C . ALA A 1 88 ? 11.778 2.226 -10.572 1.00 90.62 88 ALA A C 1
ATOM 697 O O . ALA A 1 88 ? 12.511 2.372 -11.553 1.00 90.62 88 ALA A O 1
ATOM 698 N N . LEU A 1 89 ? 11.285 3.269 -9.898 1.00 90.44 89 LEU A N 1
ATOM 699 C CA . LEU A 1 89 ? 11.586 4.666 -10.210 1.00 90.44 89 LEU A CA 1
ATOM 700 C C . LEU A 1 89 ? 13.090 4.958 -10.141 1.00 90.44 89 LEU A C 1
ATOM 702 O O . LEU A 1 89 ? 13.643 5.519 -11.088 1.00 90.44 89 LEU A O 1
ATOM 706 N N . ASN A 1 90 ? 13.758 4.541 -9.064 1.00 90.06 90 ASN A N 1
ATOM 707 C CA . ASN A 1 90 ? 15.199 4.730 -8.896 1.00 90.06 90 ASN A CA 1
ATOM 708 C C . ASN A 1 90 ? 15.985 4.004 -9.994 1.00 90.06 90 ASN A C 1
ATOM 710 O O . ASN A 1 90 ? 16.895 4.582 -10.586 1.00 90.06 90 ASN A O 1
ATOM 714 N N . PHE A 1 91 ? 15.602 2.767 -10.326 1.00 89.56 91 PHE A N 1
ATOM 715 C CA . PHE A 1 91 ? 16.227 2.009 -11.409 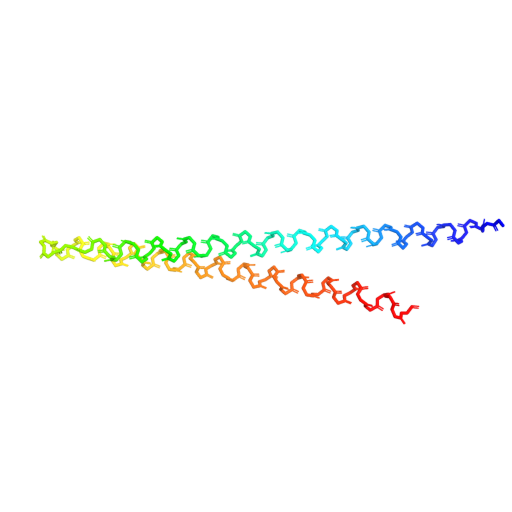1.00 89.56 91 PHE A CA 1
ATOM 716 C C . PHE A 1 91 ? 16.096 2.721 -12.767 1.00 89.56 91 PHE A C 1
ATOM 718 O O . PHE A 1 91 ? 17.091 2.902 -13.475 1.00 89.56 91 PHE A O 1
ATOM 725 N N . VAL A 1 92 ? 14.890 3.182 -13.121 1.00 87.44 92 VAL A N 1
ATOM 726 C CA . VAL A 1 92 ? 14.654 3.924 -14.371 1.00 87.44 92 VAL A CA 1
ATOM 727 C C . VAL A 1 92 ? 15.413 5.256 -14.375 1.00 87.44 92 VAL A C 1
ATOM 729 O O . VAL A 1 92 ? 16.020 5.610 -15.389 1.00 87.44 92 VAL A O 1
ATOM 732 N N . GLY A 1 93 ? 15.440 5.971 -13.246 1.00 85.38 93 GLY A N 1
ATOM 733 C CA . GLY A 1 93 ? 16.190 7.217 -13.076 1.00 85.38 93 GLY A CA 1
ATOM 734 C C . GLY A 1 93 ? 17.696 7.036 -13.282 1.00 85.38 93 GLY A C 1
ATOM 735 O O . GLY A 1 93 ? 18.312 7.781 -14.047 1.00 85.38 93 GLY A O 1
ATOM 736 N N . HIS A 1 94 ? 18.290 5.997 -12.692 1.00 87.06 94 HIS A N 1
ATOM 737 C CA . HIS A 1 94 ? 19.701 5.669 -12.909 1.00 87.06 94 HIS A CA 1
ATOM 738 C C . HIS A 1 94 ? 19.987 5.243 -14.355 1.00 87.06 94 HIS A C 1
ATOM 740 O O . HIS A 1 94 ? 20.958 5.709 -14.950 1.00 87.06 94 HIS A O 1
ATOM 746 N N . SER A 1 95 ? 19.114 4.436 -14.971 1.00 80.31 95 SER A N 1
ATOM 747 C CA . SER A 1 95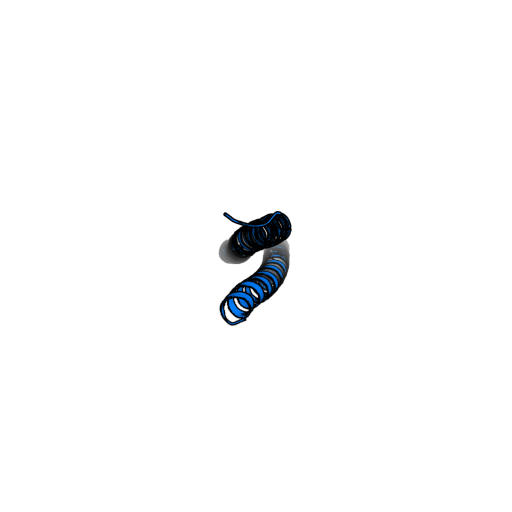 ? 19.234 4.056 -16.388 1.00 80.31 95 SER A CA 1
ATOM 748 C C . SER A 1 95 ? 19.193 5.270 -17.334 1.00 80.31 95 SER A C 1
ATOM 750 O O . SER A 1 95 ? 19.867 5.295 -18.368 1.00 80.31 95 SER A O 1
ATOM 752 N N . LEU A 1 96 ? 18.420 6.304 -16.988 1.00 77.50 96 LEU A N 1
ATOM 753 C CA . LEU A 1 96 ? 18.406 7.588 -17.694 1.00 77.50 96 LEU A CA 1
ATOM 754 C C . LEU A 1 96 ? 19.713 8.371 -17.506 1.00 77.50 96 LEU A C 1
ATOM 756 O O . LEU A 1 96 ? 20.237 8.901 -18.485 1.00 77.50 96 LEU A O 1
ATOM 760 N N . SER A 1 97 ? 20.246 8.428 -16.282 1.00 76.19 97 SER A N 1
ATOM 761 C CA . SER A 1 97 ? 21.471 9.178 -15.969 1.00 76.19 97 SER A CA 1
ATOM 762 C C . SER A 1 97 ? 22.719 8.565 -16.613 1.00 76.19 97 SER A C 1
ATOM 764 O O . SER A 1 97 ? 23.523 9.290 -17.195 1.00 76.19 97 SER A O 1
ATOM 766 N N . ASN A 1 98 ? 22.849 7.235 -16.605 1.00 70.75 98 ASN A N 1
ATOM 767 C CA . ASN A 1 98 ? 24.018 6.541 -17.160 1.00 70.75 98 ASN A CA 1
ATOM 768 C C . ASN A 1 98 ? 24.114 6.654 -18.693 1.00 70.75 98 ASN A C 1
ATOM 770 O O . ASN A 1 98 ? 25.203 6.551 -19.243 1.00 70.75 98 ASN A O 1
ATOM 774 N N . LYS A 1 99 ? 23.001 6.905 -19.400 1.00 59.97 99 LYS A N 1
ATOM 775 C CA . LYS A 1 99 ? 23.012 7.133 -20.859 1.00 59.97 99 LYS A CA 1
ATOM 776 C C . LYS A 1 99 ? 23.363 8.576 -21.246 1.00 59.97 99 LYS A C 1
ATOM 778 O O . LYS A 1 99 ? 23.602 8.837 -22.411 1.00 59.97 99 LYS A O 1
ATOM 783 N N . LYS A 1 100 ? 23.371 9.522 -20.301 1.00 58.16 100 LYS A N 1
ATOM 784 C CA . LYS A 1 100 ? 23.882 10.880 -20.560 1.00 58.16 100 LYS A CA 1
ATOM 785 C C . LYS A 1 100 ? 25.409 10.968 -20.452 1.00 58.16 100 LYS A C 1
ATOM 787 O O . LYS A 1 100 ? 25.964 11.979 -20.861 1.00 58.16 100 LYS A O 1
ATOM 792 N N . GLN A 1 101 ? 26.054 9.966 -19.849 1.00 51.41 101 GLN A N 1
ATOM 793 C CA . GLN A 1 101 ? 27.499 9.942 -19.588 1.00 51.41 101 GLN A CA 1
ATOM 794 C C . GLN A 1 101 ? 28.299 9.090 -20.590 1.00 51.41 101 GLN A C 1
ATOM 796 O O . GLN A 1 101 ? 29.521 9.189 -20.594 1.00 51.41 101 GLN A O 1
ATOM 801 N N . ASN A 1 102 ? 27.620 8.305 -21.433 1.00 43.91 102 ASN A N 1
ATOM 802 C CA . ASN A 1 102 ? 28.188 7.570 -22.568 1.00 43.91 102 ASN A CA 1
ATOM 803 C C . ASN A 1 102 ? 27.677 8.178 -23.872 1.00 43.91 102 ASN A C 1
ATOM 805 O O . ASN A 1 102 ? 28.431 8.147 -24.863 1.00 43.91 102 ASN A O 1
#